Protein AF-A0A4W5MNP0-F1 (afdb_monomer)

InterPro domains:
  IPR040174 Renalase [PTHR23357] (45-152)

Secondary structure (DSSP, 8-state):
--HHHHHHHHHHHHHT-HHHHTTEEEEEEEEEEE--SS--SSS---TT---EEEEEPPHHHHHHTSSS-HHHHHHHHHHHHHTTSTTPPPEEEEEEEEEEEEEESSPPTT-SS-EEEETTTTEEE-SGGGS-SSHHHHHHHHHHHHHHHHTT-

Sequence (153 aa):
MDRKCAFLSKTRTFLSDPKLLDCSVYFIVFTVQLYDSCVSLCCAKSAECSPSMVVHTSVPFGVKHLEEAKEQVEPIILVKLNKPLPGLPQPDNIKCQKWRYSLVTSSVADCPGQMTLLPQPLLVCGGDGFTHSNFDGCIESALKMFDVLKSSF

Structure (mmCIF, N/CA/C/O backbone):
data_AF-A0A4W5MNP0-F1
#
_entry.id   AF-A0A4W5MNP0-F1
#
loop_
_atom_site.group_PDB
_atom_site.id
_atom_site.type_symbol
_atom_site.label_atom_id
_atom_site.label_alt_id
_atom_site.label_comp_id
_atom_site.label_asym_id
_atom_site.label_entity_id
_atom_site.label_seq_id
_atom_site.pdbx_PDB_ins_code
_atom_site.Cartn_x
_atom_site.Cartn_y
_atom_site.Cartn_z
_atom_site.occupancy
_atom_site.B_iso_or_equiv
_atom_site.auth_seq_id
_atom_site.auth_comp_id
_atom_site.auth_asym_id
_atom_site.auth_atom_id
_atom_site.pdbx_PDB_model_num
ATOM 1 N N . MET A 1 1 ? -4.690 26.967 26.921 1.00 47.38 1 MET A N 1
ATOM 2 C CA . MET A 1 1 ? -3.933 26.070 26.021 1.00 47.38 1 MET A CA 1
ATOM 3 C C . MET A 1 1 ? -4.877 25.651 24.902 1.00 47.38 1 MET A C 1
ATOM 5 O O . MET A 1 1 ? -5.948 25.140 25.209 1.00 47.38 1 MET A O 1
ATOM 9 N N . ASP A 1 2 ? -4.565 25.982 23.649 1.00 52.59 2 ASP A N 1
ATOM 10 C CA . ASP A 1 2 ? -5.459 25.755 22.502 1.00 52.59 2 ASP A CA 1
ATOM 11 C C . ASP A 1 2 ? -5.670 24.247 22.268 1.00 52.59 2 ASP A C 1
ATOM 13 O O . ASP A 1 2 ? -4.703 23.485 22.167 1.00 52.59 2 ASP A O 1
ATOM 17 N N . ARG A 1 3 ? -6.935 23.804 22.197 1.00 43.91 3 ARG A N 1
ATOM 18 C CA . ARG A 1 3 ? -7.299 22.390 21.999 1.00 43.91 3 ARG A CA 1
ATOM 19 C C . ARG A 1 3 ? -6.713 21.832 20.698 1.00 43.91 3 ARG A C 1
ATOM 21 O O . ARG A 1 3 ? -6.369 20.653 20.660 1.00 43.91 3 ARG A O 1
ATOM 28 N N . LYS A 1 4 ? -6.522 22.671 19.670 1.00 36.22 4 LYS A N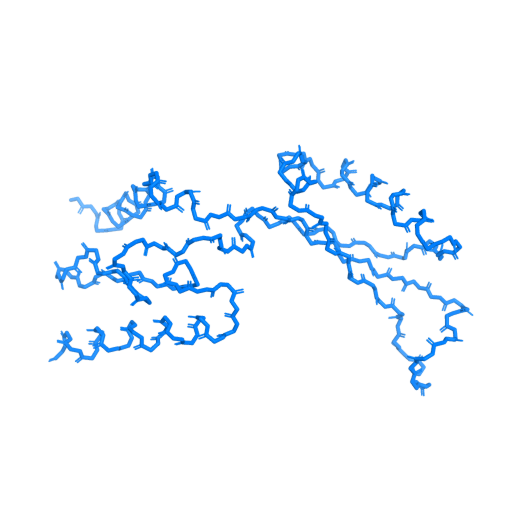 1
ATOM 29 C CA . LYS A 1 4 ? -5.865 22.277 18.411 1.00 36.22 4 LYS A CA 1
ATOM 30 C C . LYS A 1 4 ? -4.380 21.962 18.605 1.00 36.22 4 LYS A C 1
ATOM 32 O O . LYS A 1 4 ? -3.905 20.951 18.098 1.00 36.22 4 LYS A O 1
ATOM 37 N N . CYS A 1 5 ? -3.659 22.768 19.387 1.00 32.62 5 CYS A N 1
ATOM 38 C CA . CYS A 1 5 ? -2.246 22.520 19.692 1.00 32.62 5 CYS A CA 1
ATOM 39 C C . CYS A 1 5 ? -2.050 21.254 20.537 1.00 32.62 5 CYS A C 1
ATOM 41 O O . CYS A 1 5 ? -1.095 20.512 20.317 1.00 32.62 5 CYS A O 1
ATOM 43 N N . ALA A 1 6 ? -2.966 20.970 21.468 1.00 44.00 6 ALA A N 1
ATOM 44 C CA . ALA A 1 6 ? -2.932 19.738 22.255 1.00 44.00 6 ALA A CA 1
ATOM 45 C C . ALA A 1 6 ? -3.214 18.488 21.398 1.00 44.00 6 ALA A C 1
ATOM 47 O O . ALA A 1 6 ? -2.526 17.482 21.562 1.00 44.00 6 ALA A O 1
ATOM 48 N N . PHE A 1 7 ? -4.172 18.568 20.464 1.00 42.91 7 PHE A N 1
ATOM 49 C CA . PHE A 1 7 ? -4.471 17.502 19.501 1.00 42.91 7 PHE A CA 1
ATOM 50 C C . PHE A 1 7 ? -3.262 17.202 18.611 1.00 42.91 7 PHE A C 1
ATOM 52 O O . PHE A 1 7 ? -2.783 16.073 18.612 1.00 42.91 7 PHE A O 1
ATOM 59 N N . LEU A 1 8 ? -2.706 18.230 17.954 1.00 38.81 8 LEU A N 1
ATOM 60 C CA . LEU A 1 8 ? -1.541 18.097 17.075 1.00 38.81 8 LEU A CA 1
ATOM 61 C C . LEU A 1 8 ? -0.316 17.542 17.812 1.00 38.81 8 LEU A C 1
ATOM 63 O O . LEU A 1 8 ? 0.372 16.673 17.278 1.00 38.81 8 LEU A O 1
ATOM 67 N N . SER A 1 9 ? -0.077 17.996 19.046 1.00 40.88 9 SER A N 1
ATOM 68 C CA . SER A 1 9 ? 0.992 17.481 19.907 1.00 40.88 9 SER A CA 1
ATOM 69 C C . SER A 1 9 ? 0.813 15.986 20.199 1.00 40.88 9 SER A C 1
ATOM 71 O O . SER A 1 9 ? 1.735 15.209 19.962 1.00 40.88 9 SER A O 1
ATOM 73 N N . LYS A 1 10 ? -0.394 15.550 20.591 1.00 52.09 10 LYS A N 1
ATOM 74 C CA . LYS A 1 10 ? -0.689 14.134 20.876 1.00 52.09 10 LYS A CA 1
ATOM 75 C C . LYS A 1 10 ? -0.616 13.236 19.641 1.00 52.09 10 LYS A C 1
ATOM 77 O O . LYS A 1 10 ? -0.023 12.166 19.726 1.00 52.09 10 LYS A O 1
ATOM 82 N N . THR A 1 11 ? -1.134 13.669 18.489 1.00 46.12 11 THR A N 1
ATOM 83 C CA . THR A 1 11 ? -0.972 12.926 17.221 1.00 46.12 11 THR A CA 1
ATOM 84 C C . THR A 1 11 ? 0.484 12.839 16.782 1.00 46.12 11 THR A C 1
ATOM 86 O O . THR A 1 11 ? 0.897 11.824 16.229 1.00 46.12 11 THR A O 1
ATOM 89 N N . ARG A 1 12 ? 1.293 13.874 17.047 1.00 45.59 12 ARG A N 1
ATOM 90 C CA . ARG A 1 1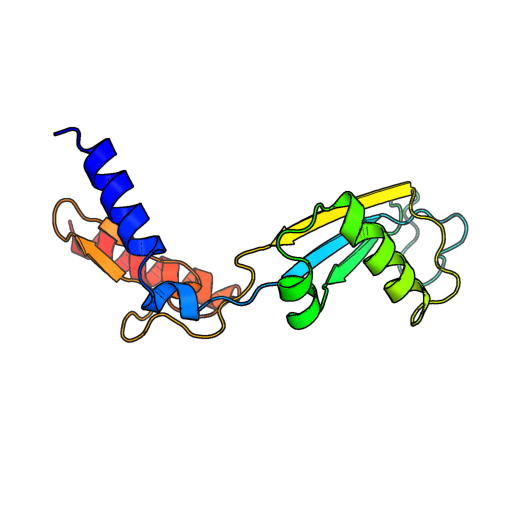2 ? 2.725 13.846 16.738 1.00 45.59 12 ARG A CA 1
ATOM 91 C C . ARG A 1 12 ? 3.467 12.872 17.649 1.00 45.59 12 ARG A C 1
ATOM 93 O O . ARG A 1 12 ? 4.309 12.138 17.151 1.00 45.59 12 ARG A O 1
ATOM 100 N N . THR A 1 13 ? 3.131 12.816 18.939 1.00 50.62 13 THR A N 1
ATOM 101 C CA . THR A 1 13 ? 3.669 11.809 19.870 1.00 50.62 13 THR A CA 1
ATOM 102 C C . THR A 1 13 ? 3.268 10.393 19.456 1.00 50.62 13 THR A C 1
ATOM 104 O O . THR A 1 13 ? 4.114 9.512 19.477 1.00 50.62 13 THR A O 1
ATOM 107 N N . PHE A 1 14 ? 2.027 10.192 19.002 1.00 50.50 14 PHE A N 1
ATOM 108 C CA . PHE A 1 14 ? 1.528 8.904 18.507 1.00 50.50 14 PHE A CA 1
ATOM 109 C C . PHE A 1 14 ? 2.286 8.411 17.265 1.00 50.50 14 PHE A C 1
ATOM 111 O O . PHE A 1 14 ? 2.779 7.292 17.242 1.00 50.50 14 PHE A O 1
ATOM 118 N N . LEU A 1 15 ? 2.480 9.274 16.262 1.00 50.31 15 LEU A N 1
ATOM 119 C CA . LEU A 1 15 ? 3.286 8.954 15.071 1.00 50.31 15 LEU A CA 1
ATOM 120 C C . LEU A 1 15 ? 4.792 8.815 15.361 1.00 50.31 15 LEU A C 1
ATOM 122 O O . LEU A 1 15 ? 5.540 8.376 14.493 1.00 50.31 15 LEU A O 1
ATOM 126 N N . SER A 1 16 ? 5.236 9.219 16.554 1.00 46.38 16 SER A N 1
ATOM 127 C CA . SER A 1 16 ? 6.615 9.050 17.025 1.00 46.38 16 SER A CA 1
ATOM 128 C C . SER A 1 16 ? 6.771 7.847 17.958 1.00 46.38 16 SER A C 1
ATOM 130 O O . SER A 1 16 ? 7.881 7.611 18.432 1.00 46.38 16 SER A O 1
ATOM 132 N N . ASP A 1 17 ? 5.690 7.116 18.260 1.00 56.03 17 ASP A N 1
ATOM 133 C CA . ASP A 1 17 ? 5.764 5.917 19.088 1.00 56.03 17 ASP A CA 1
ATOM 134 C C . ASP A 1 17 ? 6.524 4.832 18.304 1.00 56.03 17 ASP A C 1
ATOM 136 O O . ASP A 1 17 ? 6.096 4.446 17.208 1.00 56.03 17 ASP A O 1
ATOM 140 N N . PRO A 1 18 ? 7.646 4.318 18.838 1.00 53.84 18 PRO A N 1
ATOM 141 C CA . PRO A 1 18 ? 8.418 3.264 18.193 1.00 53.84 18 PRO A CA 1
ATOM 142 C C . PRO A 1 18 ? 7.574 2.037 17.827 1.00 53.84 18 PRO A C 1
ATOM 144 O O . PRO A 1 18 ? 7.851 1.392 16.820 1.00 53.84 18 PRO A O 1
ATOM 147 N N . LYS A 1 19 ? 6.513 1.746 18.595 1.00 51.31 19 LYS A N 1
ATOM 148 C CA . LYS A 1 19 ? 5.614 0.610 18.351 1.00 51.31 19 LYS A CA 1
ATOM 149 C C . LYS A 1 19 ? 4.760 0.760 17.092 1.00 51.31 19 LYS A C 1
ATOM 151 O O . LYS A 1 19 ? 4.293 -0.245 16.578 1.00 51.31 19 LYS A O 1
ATOM 156 N N . LEU A 1 20 ? 4.541 1.985 16.611 1.00 51.53 20 LEU A N 1
ATOM 157 C CA . LEU A 1 20 ? 3.795 2.273 15.377 1.00 51.53 20 LEU A CA 1
ATOM 158 C C . LEU A 1 20 ? 4.712 2.387 14.155 1.00 51.53 20 LEU A C 1
ATOM 160 O O . LEU A 1 20 ? 4.291 2.114 13.033 1.00 51.53 20 LEU A O 1
ATOM 164 N N . LEU A 1 21 ? 5.970 2.778 14.369 1.00 51.97 21 LEU A N 1
ATOM 165 C CA . LEU A 1 21 ? 6.973 2.915 13.310 1.00 51.97 21 LEU A CA 1
ATOM 166 C C . LEU A 1 21 ? 7.506 1.561 12.812 1.00 51.97 21 LEU A C 1
ATOM 168 O O . LEU A 1 21 ? 7.890 1.461 11.648 1.00 51.97 21 LEU A O 1
ATOM 172 N N . ASP A 1 22 ? 7.481 0.524 13.655 1.00 51.66 22 ASP A N 1
ATOM 173 C CA . ASP A 1 22 ? 7.937 -0.841 13.324 1.00 51.66 22 ASP A CA 1
ATOM 174 C C . ASP A 1 22 ? 6.920 -1.646 12.480 1.00 51.66 22 ASP A C 1
ATOM 176 O O . ASP A 1 22 ? 7.191 -2.747 12.001 1.00 51.66 22 ASP A O 1
ATOM 180 N N . CYS A 1 23 ? 5.734 -1.075 12.258 1.00 51.50 23 CYS A N 1
ATOM 181 C CA . CYS A 1 23 ? 4.616 -1.721 11.574 1.00 51.50 23 CYS A CA 1
ATOM 182 C C . CYS A 1 23 ? 4.573 -1.467 10.061 1.00 51.50 23 CYS A C 1
ATOM 184 O O . CYS A 1 23 ? 3.654 -1.947 9.410 1.00 51.50 23 CYS A O 1
ATOM 186 N N . SER A 1 24 ? 5.492 -0.684 9.482 1.00 53.53 24 SER A N 1
ATOM 187 C CA . SER A 1 24 ? 5.363 -0.191 8.098 1.00 53.53 24 SER A CA 1
ATOM 188 C C . SER A 1 24 ? 6.405 -0.752 7.125 1.00 53.53 24 SER A C 1
ATOM 190 O O . SER A 1 24 ? 7.612 -0.674 7.341 1.00 53.53 24 SER A O 1
ATOM 192 N N . VAL A 1 25 ? 5.918 -1.220 5.977 1.00 54.19 25 VAL A N 1
ATOM 193 C CA . VAL A 1 25 ? 6.674 -1.503 4.752 1.00 54.19 25 VAL A CA 1
ATOM 194 C C . VAL A 1 25 ? 6.733 -0.247 3.879 1.00 54.19 25 VAL A C 1
ATOM 196 O O . VAL A 1 25 ? 5.760 0.509 3.781 1.00 54.19 25 VAL A O 1
ATOM 199 N N . TYR A 1 26 ? 7.845 -0.085 3.160 1.00 53.62 26 TYR A N 1
ATOM 200 C CA . TYR A 1 26 ? 8.088 0.986 2.192 1.00 53.62 26 TYR A CA 1
ATOM 201 C C . TYR A 1 26 ? 8.170 0.403 0.768 1.00 53.62 26 TYR A C 1
ATOM 203 O O . TYR A 1 26 ? 9.009 -0.458 0.508 1.00 53.62 26 TYR A O 1
ATOM 211 N N . PHE A 1 27 ? 7.369 0.889 -0.183 1.00 47.28 27 PHE A N 1
ATOM 212 C CA . PHE A 1 27 ? 7.58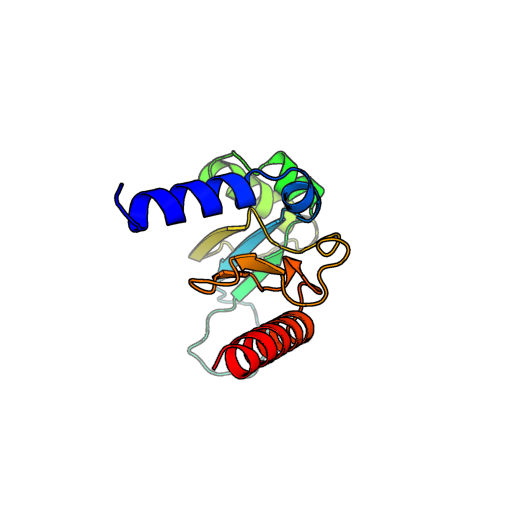1 0.658 -1.618 1.00 47.28 27 PHE A CA 1
ATOM 213 C C . PHE A 1 27 ? 7.209 1.888 -2.442 1.00 47.28 27 PHE A C 1
ATOM 215 O O . PHE A 1 27 ? 6.374 2.709 -2.076 1.00 47.28 27 PHE A O 1
ATOM 222 N N . ILE A 1 28 ? 7.847 2.024 -3.598 1.00 53.00 28 ILE A N 1
ATOM 223 C CA . ILE A 1 28 ? 7.528 3.063 -4.571 1.00 53.00 28 ILE A CA 1
ATOM 224 C C . ILE A 1 28 ? 6.598 2.423 -5.608 1.00 53.00 28 ILE A C 1
ATOM 226 O O . ILE A 1 28 ? 6.913 1.371 -6.169 1.00 53.00 28 ILE A O 1
ATOM 230 N N . VAL A 1 29 ? 5.433 3.030 -5.840 1.00 55.41 29 VAL A N 1
ATOM 231 C CA . VAL A 1 29 ? 4.536 2.621 -6.929 1.00 55.41 29 VAL A CA 1
ATOM 232 C C . VAL A 1 29 ? 4.791 3.542 -8.103 1.00 55.41 29 VAL A C 1
ATOM 234 O O . VAL A 1 29 ? 4.680 4.763 -8.010 1.00 55.41 29 VAL A O 1
ATOM 237 N N . PHE A 1 30 ? 5.152 2.951 -9.224 1.00 51.44 30 PHE A N 1
ATOM 238 C CA . PHE A 1 30 ? 5.516 3.669 -10.423 1.00 51.44 30 PHE A CA 1
ATOM 239 C C . PHE A 1 30 ? 4.469 3.376 -11.494 1.00 51.44 30 PHE A C 1
ATOM 241 O O . PHE A 1 30 ? 4.313 2.240 -11.930 1.00 51.44 30 PHE A O 1
ATOM 248 N N . THR A 1 31 ? 3.705 4.388 -11.893 1.00 52.88 31 THR A N 1
ATOM 249 C CA . THR A 1 31 ? 2.744 4.261 -12.988 1.00 52.88 31 THR A CA 1
ATOM 250 C C . THR A 1 31 ? 3.385 4.813 -14.254 1.00 52.88 31 THR A C 1
ATOM 252 O O . THR A 1 31 ? 3.726 5.991 -14.322 1.00 52.88 31 THR A O 1
ATOM 255 N N . VAL A 1 32 ? 3.544 3.966 -15.263 1.00 57.00 32 VAL A N 1
ATOM 256 C CA . VAL A 1 32 ? 4.030 4.339 -16.592 1.00 57.00 32 VAL A CA 1
ATOM 257 C C . VAL A 1 32 ? 2.849 4.331 -17.542 1.00 57.00 32 VAL A C 1
ATOM 259 O O . VAL A 1 32 ? 2.225 3.294 -17.752 1.00 57.00 32 VAL A O 1
ATOM 262 N N . GLN A 1 33 ? 2.533 5.470 -18.144 1.00 50.91 33 GLN A N 1
ATOM 263 C CA . GLN A 1 33 ? 1.594 5.488 -19.252 1.00 50.91 33 GLN A CA 1
ATOM 264 C C . GLN A 1 33 ? 2.399 5.308 -20.538 1.00 50.91 33 GLN A C 1
ATOM 266 O O . GLN A 1 33 ? 3.229 6.143 -20.898 1.00 50.91 33 GLN A O 1
ATOM 271 N N .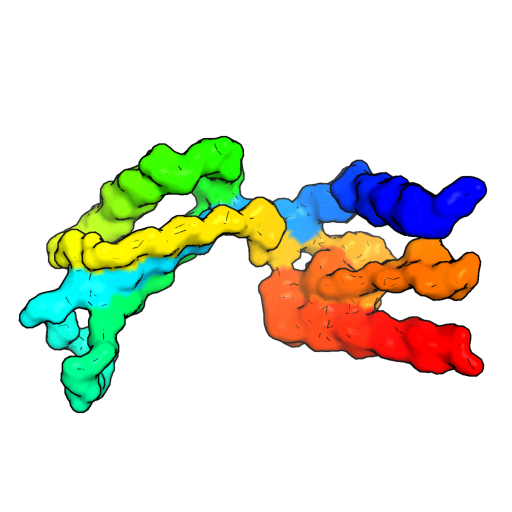 LEU A 1 34 ? 2.196 4.174 -21.200 1.00 49.03 34 LEU A N 1
ATOM 272 C CA . LEU A 1 34 ? 2.843 3.885 -22.470 1.00 49.03 34 LEU A CA 1
ATOM 273 C C . LEU A 1 34 ? 1.951 4.443 -23.591 1.00 49.03 34 LEU A C 1
ATOM 275 O O . LEU A 1 34 ? 0.732 4.525 -23.470 1.00 49.03 34 LEU A O 1
ATOM 279 N N . TYR A 1 35 ? 2.540 4.855 -24.699 1.00 41.81 35 TYR A N 1
ATOM 280 C CA . TYR A 1 35 ? 1.783 4.955 -25.941 1.00 41.81 35 TYR A CA 1
ATOM 281 C C . TYR A 1 35 ? 2.193 3.793 -26.807 1.00 41.81 35 TYR A C 1
ATOM 283 O O . TYR A 1 35 ? 3.327 3.318 -26.710 1.00 41.81 35 TYR A O 1
ATOM 291 N N . ASP A 1 36 ? 1.282 3.333 -27.655 1.00 42.31 36 ASP A N 1
ATOM 292 C CA . ASP A 1 36 ? 1.741 2.505 -28.742 1.00 42.31 36 ASP A CA 1
ATOM 293 C C . ASP A 1 36 ? 1.053 2.804 -30.063 1.00 42.31 36 ASP A C 1
ATOM 295 O O . ASP A 1 36 ? -0.159 2.983 -30.144 1.00 42.31 36 ASP A O 1
ATOM 299 N N . SER A 1 37 ? 1.870 2.770 -31.110 1.00 40.44 37 SER A N 1
ATOM 300 C CA . SER A 1 37 ? 1.412 2.534 -32.477 1.00 40.44 37 SER A CA 1
ATOM 301 C C . SER A 1 37 ? 1.308 1.021 -32.780 1.00 40.44 37 SER A C 1
ATOM 303 O O . SER A 1 37 ? 0.893 0.648 -33.872 1.00 40.44 37 SER A O 1
ATOM 305 N N . CYS A 1 38 ? 1.706 0.144 -31.845 1.00 37.19 38 CYS A N 1
ATOM 306 C CA . CYS A 1 38 ? 2.020 -1.273 -32.061 1.00 37.19 38 CYS A CA 1
ATOM 307 C C . CYS A 1 38 ? 1.815 -2.235 -30.846 1.00 37.19 38 CYS A C 1
ATOM 309 O O . CYS A 1 38 ? 2.355 -3.339 -30.860 1.00 37.19 38 CYS A O 1
ATOM 311 N N . VAL A 1 39 ? 1.007 -1.921 -29.818 1.00 42.47 39 VAL A N 1
ATOM 312 C CA . VAL A 1 39 ? 0.642 -2.883 -28.742 1.00 42.47 39 VAL A CA 1
ATOM 313 C C . VAL A 1 39 ? -0.732 -3.397 -29.118 1.00 42.47 39 VAL A C 1
ATOM 315 O O . VAL A 1 39 ? -1.780 -2.995 -28.625 1.00 42.47 39 VAL A O 1
ATOM 318 N N . SER A 1 40 ? -0.720 -4.284 -30.107 1.00 43.22 40 SER A N 1
ATOM 319 C CA . SER A 1 40 ? -1.852 -5.143 -30.414 1.00 43.22 40 SER A CA 1
ATOM 320 C C . SER A 1 40 ? -1.588 -6.501 -29.788 1.00 43.22 40 SER A C 1
ATOM 322 O O . SER A 1 40 ? -1.218 -7.442 -30.476 1.00 43.22 40 SER A O 1
ATOM 324 N N . LEU A 1 41 ? -1.746 -6.610 -28.468 1.00 45.72 41 LEU A N 1
ATOM 325 C CA . LEU A 1 41 ? -1.976 -7.914 -27.857 1.00 45.72 41 LEU A CA 1
ATOM 326 C C . LEU A 1 41 ? -2.811 -7.757 -26.578 1.00 45.72 41 LEU A C 1
ATOM 328 O O . LEU A 1 41 ? -2.310 -7.417 -25.513 1.00 45.72 41 LEU A O 1
ATOM 332 N N . CYS A 1 42 ? -4.106 -8.040 -26.739 1.00 41.56 42 CYS A N 1
ATOM 333 C CA . CYS A 1 42 ? -5.081 -8.355 -25.690 1.00 41.56 42 CYS A CA 1
ATOM 334 C C . CYS A 1 42 ? -5.693 -7.197 -24.876 1.00 41.56 42 CYS A C 1
ATOM 336 O O . CYS A 1 42 ? -5.663 -7.220 -23.652 1.00 41.56 42 CYS A O 1
ATOM 338 N N . CYS A 1 43 ? -6.398 -6.270 -25.530 1.00 37.31 43 CYS A N 1
ATOM 339 C CA . CYS A 1 43 ? -7.745 -5.879 -25.083 1.00 37.31 43 CYS A CA 1
ATOM 340 C C . CYS A 1 43 ? -8.517 -5.241 -26.249 1.00 37.31 43 CYS A C 1
ATOM 342 O O . CYS A 1 43 ? -7.916 -4.735 -27.194 1.00 37.31 43 CYS A O 1
ATOM 344 N N . ALA A 1 44 ? -9.842 -5.355 -26.235 1.00 41.41 44 ALA A N 1
ATOM 345 C CA . ALA A 1 44 ? -10.725 -5.038 -27.352 1.00 41.41 44 ALA A CA 1
ATOM 346 C C . ALA A 1 44 ? -10.498 -3.634 -27.953 1.00 41.41 44 ALA A C 1
ATOM 348 O O . ALA A 1 44 ? -10.286 -2.658 -27.241 1.00 41.41 44 ALA A O 1
ATOM 349 N N . LYS A 1 45 ? -10.597 -3.550 -29.286 1.00 39.75 45 LYS A N 1
ATOM 350 C CA . LYS A 1 45 ? -10.582 -2.316 -30.085 1.00 39.75 45 LYS A CA 1
ATOM 351 C C . LYS A 1 45 ? -11.642 -1.313 -29.592 1.00 39.75 45 LYS A C 1
ATOM 353 O O . LYS A 1 45 ? -12.768 -1.324 -30.079 1.00 39.75 45 LYS A O 1
ATOM 358 N N . SER A 1 46 ? -11.268 -0.402 -28.701 1.00 47.06 46 SER A N 1
ATOM 359 C CA . SER A 1 46 ? -11.876 0.928 -28.593 1.00 47.06 46 SER A CA 1
ATOM 360 C C . SER A 1 46 ? -10.779 1.954 -28.859 1.00 47.06 46 SER A C 1
ATOM 362 O O . SER A 1 46 ? -9.772 1.970 -28.156 1.00 47.06 46 SER A O 1
ATOM 364 N N . ALA A 1 47 ? -10.948 2.769 -29.896 1.00 53.28 47 ALA A N 1
ATOM 365 C CA . ALA A 1 47 ? -9.907 3.595 -30.511 1.00 53.28 47 ALA A CA 1
ATOM 366 C C . ALA A 1 47 ? -9.426 4.814 -29.684 1.00 53.28 47 ALA A C 1
ATOM 368 O O . ALA A 1 47 ? -8.847 5.726 -30.259 1.00 53.28 47 ALA A O 1
ATOM 369 N N . GLU A 1 48 ? -9.638 4.848 -28.364 1.00 60.75 48 GLU A N 1
ATOM 370 C CA . GLU A 1 48 ? -9.345 6.033 -27.534 1.00 60.75 48 GLU A CA 1
ATOM 371 C C . GLU A 1 48 ? -8.570 5.757 -26.233 1.00 60.75 48 GLU A C 1
ATOM 373 O O . GLU A 1 48 ? -8.384 6.668 -25.430 1.00 60.75 48 GLU A O 1
ATOM 378 N N . CYS A 1 49 ? -8.091 4.533 -25.985 1.00 63.19 49 CYS A N 1
ATOM 379 C CA . CYS A 1 49 ? -7.361 4.232 -24.748 1.00 63.19 49 CYS A CA 1
ATOM 380 C C . CYS A 1 49 ? -5.899 3.867 -25.028 1.00 63.19 49 CYS A C 1
ATOM 382 O O . CYS A 1 49 ? -5.615 2.791 -25.555 1.00 63.19 49 CYS A O 1
ATOM 384 N N . SER A 1 50 ? -4.973 4.759 -24.661 1.00 69.50 50 SER A N 1
ATOM 385 C CA . SER A 1 50 ? -3.535 4.472 -24.696 1.00 69.50 50 SER A CA 1
ATOM 386 C C . SER A 1 50 ? -3.170 3.418 -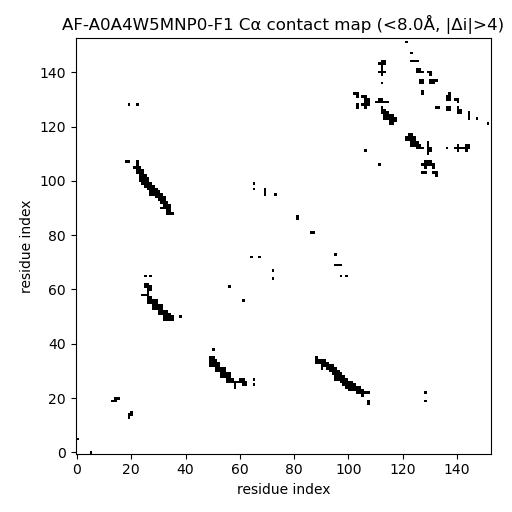23.641 1.00 69.50 50 SER A C 1
ATOM 388 O O . SER A 1 50 ? -3.655 3.494 -22.504 1.00 69.50 50 SER A O 1
ATOM 390 N N . PRO A 1 51 ? -2.311 2.438 -23.972 1.00 80.31 51 PRO A N 1
ATOM 391 C CA . PRO A 1 51 ? -1.947 1.374 -23.043 1.00 80.31 51 PRO A CA 1
ATOM 392 C C . PRO A 1 51 ? -1.255 1.936 -21.794 1.00 80.31 51 PRO A C 1
ATOM 394 O O . PRO A 1 51 ? -0.395 2.797 -21.861 1.00 80.31 51 PRO A O 1
ATOM 397 N N . SER A 1 52 ? -1.592 1.436 -20.612 1.00 83.38 52 SER A N 1
ATOM 398 C CA . SER A 1 52 ? -0.953 1.880 -19.366 1.00 83.38 52 SER A CA 1
ATOM 399 C C . SER A 1 52 ? -0.363 0.694 -18.622 1.00 83.38 52 SER A C 1
ATOM 401 O O . SER A 1 52 ? -0.952 -0.384 -18.592 1.00 83.38 52 SER A O 1
ATOM 403 N N . MET A 1 53 ? 0.799 0.896 -18.005 1.00 84.94 53 MET A N 1
ATOM 404 C CA . MET A 1 53 ? 1.499 -0.106 -17.212 1.00 84.94 53 MET A CA 1
ATOM 405 C C . MET A 1 53 ? 1.736 0.422 -15.799 1.00 84.94 53 MET A C 1
ATOM 407 O O . MET A 1 53 ? 2.302 1.491 -15.591 1.00 84.94 53 MET A O 1
ATOM 411 N N . VAL A 1 54 ? 1.351 -0.358 -14.795 1.00 87.81 54 VAL A N 1
ATOM 412 C CA . VAL A 1 54 ? 1.692 -0.064 -13.400 1.00 87.81 54 VAL A CA 1
ATOM 413 C C . VAL A 1 54 ? 2.792 -1.017 -12.962 1.00 87.81 54 VAL A C 1
ATOM 415 O O . VAL A 1 54 ? 2.672 -2.230 -13.110 1.00 87.81 54 VAL A O 1
ATOM 418 N N . VAL A 1 55 ? 3.867 -0.459 -12.415 1.00 86.88 55 VAL A N 1
ATOM 419 C CA . VAL A 1 55 ? 5.031 -1.190 -11.923 1.00 86.88 55 VAL A CA 1
ATOM 420 C C . VAL A 1 55 ? 5.175 -0.926 -10.430 1.00 86.88 55 VAL A C 1
ATOM 422 O O . VAL A 1 55 ? 5.359 0.206 -9.985 1.00 86.88 55 VAL A O 1
ATOM 425 N N . HIS A 1 56 ? 5.125 -1.988 -9.637 1.00 87.62 56 HIS A N 1
ATOM 426 C CA . HIS A 1 56 ? 5.435 -1.923 -8.213 1.00 87.62 56 HIS A CA 1
ATOM 427 C C . HIS A 1 56 ? 6.893 -2.326 -8.001 1.00 87.62 56 HIS A C 1
ATOM 429 O O . HIS A 1 56 ? 7.325 -3.387 -8.452 1.00 87.62 56 HIS A O 1
ATOM 435 N N . THR A 1 57 ? 7.669 -1.483 -7.318 1.00 89.31 57 THR A N 1
ATOM 436 C CA . THR A 1 57 ? 9.038 -1.849 -6.937 1.00 89.31 57 THR A CA 1
ATOM 437 C C . THR A 1 57 ? 9.027 -2.788 -5.737 1.00 89.31 57 THR A C 1
ATOM 439 O O . THR A 1 57 ? 8.110 -2.744 -4.919 1.00 89.31 57 THR A O 1
ATOM 442 N N . SER A 1 58 ? 10.086 -3.575 -5.564 1.00 87.06 58 SER A N 1
ATOM 443 C CA . SER A 1 58 ? 10.268 -4.355 -4.340 1.00 87.06 58 SER A CA 1
ATOM 444 C C . SER A 1 58 ? 10.526 -3.465 -3.116 1.00 87.06 58 SER A C 1
ATOM 446 O O . SER A 1 58 ? 11.031 -2.346 -3.235 1.00 87.06 58 SER A O 1
ATOM 448 N N . VAL A 1 59 ? 10.252 -4.002 -1.924 1.00 82.62 59 VAL A N 1
ATOM 449 C CA . VAL A 1 59 ? 10.493 -3.314 -0.643 1.00 82.62 59 VAL A CA 1
ATOM 450 C C . VAL A 1 59 ? 11.951 -2.857 -0.480 1.00 82.62 59 VAL A C 1
ATOM 452 O O . VAL A 1 59 ? 12.167 -1.678 -0.201 1.00 82.62 59 VAL A O 1
ATOM 455 N N . PRO A 1 60 ? 12.981 -3.700 -0.730 1.00 88.06 60 PRO A N 1
ATOM 456 C CA . PRO A 1 60 ? 14.370 -3.262 -0.576 1.00 88.06 60 PRO A CA 1
ATOM 457 C C . PRO A 1 60 ? 14.750 -2.108 -1.512 1.00 88.06 60 PRO A C 1
ATOM 459 O O . PRO A 1 60 ? 15.569 -1.264 -1.156 1.00 88.06 60 PRO A O 1
ATOM 462 N N . PHE A 1 61 ? 14.151 -2.048 -2.707 1.00 89.69 61 PHE A N 1
ATOM 463 C CA . PHE A 1 61 ? 14.359 -0.929 -3.624 1.00 89.69 61 PHE A CA 1
ATOM 464 C C . PHE A 1 61 ? 13.708 0.352 -3.095 1.00 89.69 61 PHE A C 1
ATOM 466 O O . PHE A 1 61 ? 14.349 1.401 -3.097 1.00 89.69 61 PHE A O 1
ATOM 473 N N . GLY A 1 62 ? 12.467 0.254 -2.609 1.00 86.38 62 GLY A N 1
ATOM 474 C CA . GLY A 1 62 ? 11.738 1.379 -2.029 1.00 86.38 62 GLY A CA 1
ATOM 475 C C . GLY A 1 62 ? 12.457 2.000 -0.833 1.00 86.38 62 GLY A C 1
ATOM 476 O O . GLY A 1 62 ? 12.607 3.215 -0.792 1.00 86.38 62 GLY A O 1
ATOM 477 N N . VAL A 1 63 ? 12.968 1.175 0.089 1.00 85.25 63 VAL A N 1
ATOM 478 C CA . VAL A 1 63 ? 13.757 1.638 1.247 1.00 85.25 63 VAL A CA 1
ATOM 479 C C . VAL A 1 63 ? 15.045 2.329 0.802 1.00 85.25 63 VAL A C 1
ATOM 481 O O . VAL A 1 63 ? 15.350 3.418 1.281 1.00 85.25 63 VAL A O 1
ATOM 484 N N . LYS A 1 64 ? 15.788 1.728 -0.140 1.00 91.75 64 LYS A N 1
ATOM 485 C CA . LYS A 1 64 ? 17.064 2.275 -0.623 1.00 91.75 64 LYS A CA 1
ATOM 486 C C . LYS A 1 64 ? 16.917 3.678 -1.221 1.00 91.75 64 LYS A C 1
ATOM 488 O O . LYS A 1 64 ? 17.770 4.519 -0.978 1.00 91.75 64 LYS A O 1
ATOM 493 N N . HIS A 1 65 ? 15.853 3.909 -1.987 1.00 89.81 65 HIS A N 1
ATOM 494 C CA . HIS A 1 65 ? 15.638 5.140 -2.755 1.00 89.81 65 HIS A CA 1
ATOM 495 C C . HIS A 1 65 ? 14.575 6.069 -2.131 1.00 89.81 65 HIS A C 1
ATOM 497 O O . HIS A 1 65 ? 14.065 6.974 -2.793 1.00 89.81 65 HIS A O 1
ATOM 503 N N . LEU A 1 66 ? 14.202 5.849 -0.864 1.00 86.12 66 LEU A N 1
ATOM 504 C CA . LEU A 1 66 ? 13.063 6.514 -0.218 1.00 86.12 66 LEU A CA 1
ATOM 505 C C . LEU A 1 66 ? 13.193 8.046 -0.195 1.00 86.12 66 LEU A C 1
ATOM 507 O O . LEU A 1 66 ? 12.241 8.768 -0.522 1.00 86.12 66 LEU A O 1
ATOM 511 N N . GLU A 1 67 ? 14.377 8.530 0.177 1.00 90.94 67 GLU A N 1
ATOM 512 C CA . GLU A 1 67 ? 14.677 9.958 0.334 1.00 90.94 67 GLU A CA 1
ATOM 513 C C . GLU A 1 67 ? 15.148 10.620 -0.971 1.00 90.94 67 GLU A C 1
ATOM 515 O O . GLU A 1 67 ? 15.184 11.844 -1.063 1.00 90.94 67 GLU A O 1
ATOM 520 N N . GLU A 1 68 ? 15.455 9.833 -2.005 1.00 92.69 68 GLU A N 1
ATOM 521 C CA . GLU A 1 68 ? 15.895 10.351 -3.303 1.00 92.69 68 GLU A CA 1
ATOM 522 C C . GLU A 1 68 ? 14.745 11.046 -4.053 1.00 92.69 68 GLU A C 1
ATOM 524 O O . GLU A 1 68 ? 13.557 10.727 -3.881 1.00 92.69 68 GLU A O 1
ATOM 529 N N . ALA A 1 69 ? 15.087 12.027 -4.891 1.00 90.62 69 ALA A N 1
ATOM 530 C CA . ALA A 1 69 ? 14.110 12.738 -5.710 1.00 90.62 69 ALA A CA 1
ATOM 531 C C . ALA A 1 69 ? 13.525 11.803 -6.784 1.00 90.62 69 ALA A C 1
ATOM 533 O O . ALA A 1 69 ? 14.210 10.912 -7.288 1.00 90.62 69 ALA A O 1
ATOM 534 N N . LYS A 1 70 ? 12.250 11.986 -7.152 1.00 87.12 70 LYS A N 1
ATOM 535 C CA . LYS A 1 70 ? 11.563 11.075 -8.090 1.00 87.12 70 LYS A CA 1
ATOM 536 C C . LYS A 1 70 ? 12.276 11.026 -9.441 1.00 87.12 70 LYS A C 1
ATOM 538 O O . LYS A 1 70 ? 12.420 9.954 -10.016 1.00 87.12 70 LYS A O 1
ATOM 543 N N . GLU A 1 71 ? 12.783 12.174 -9.867 1.00 90.25 71 GLU A N 1
ATOM 544 C CA . GLU A 1 71 ? 13.498 12.420 -11.116 1.00 90.25 71 GLU A CA 1
ATOM 545 C C . GLU A 1 71 ? 14.838 11.667 -11.169 1.00 90.25 71 GLU A C 1
ATOM 547 O O . GLU A 1 71 ? 15.325 11.335 -12.245 1.00 90.25 71 GLU A O 1
ATOM 552 N N . GLN A 1 72 ? 15.429 11.359 -10.008 1.00 91.81 72 GLN A N 1
ATOM 553 C CA . GLN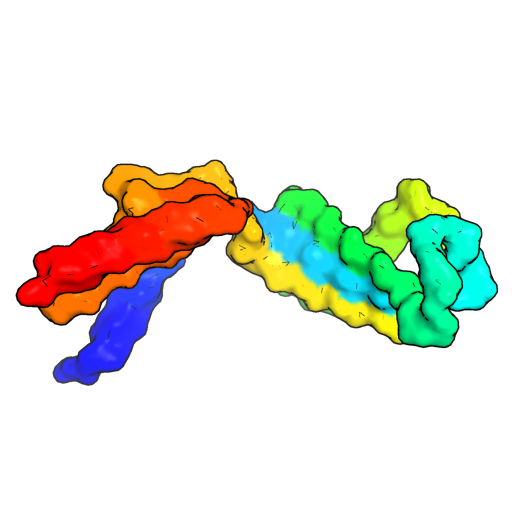 A 1 72 ? 16.658 10.564 -9.902 1.00 91.81 72 GLN A CA 1
ATOM 554 C C . GLN A 1 72 ? 16.371 9.057 -9.947 1.00 91.81 72 GLN A C 1
ATOM 556 O O . GLN A 1 72 ? 17.150 8.289 -10.510 1.00 91.81 72 GLN A O 1
ATOM 561 N N . VAL A 1 73 ? 15.245 8.628 -9.371 1.00 90.69 73 VAL A N 1
ATOM 562 C CA . VAL A 1 73 ? 14.886 7.207 -9.227 1.00 90.69 73 VAL A CA 1
ATOM 563 C C . VAL A 1 73 ? 14.201 6.657 -10.479 1.00 90.69 73 VAL A C 1
ATOM 565 O O . VAL A 1 73 ? 14.401 5.499 -10.847 1.00 90.69 73 VAL A O 1
ATOM 568 N N . GLU A 1 74 ? 13.406 7.478 -11.159 1.00 88.94 74 GLU A N 1
ATOM 569 C CA . GLU A 1 74 ? 12.637 7.111 -12.350 1.00 88.94 74 GLU A CA 1
ATOM 570 C C . GLU A 1 74 ? 13.484 6.463 -13.468 1.00 88.94 74 GLU A C 1
ATOM 572 O O . GLU A 1 74 ? 13.143 5.348 -13.884 1.00 88.94 74 GLU A O 1
ATOM 577 N N . PRO A 1 75 ? 14.628 7.038 -13.898 1.00 91.38 75 PRO A N 1
ATOM 578 C CA . PRO A 1 75 ? 15.479 6.413 -14.913 1.00 91.38 75 PRO A CA 1
ATOM 579 C C . PRO A 1 75 ? 15.997 5.030 -14.497 1.00 91.38 75 PRO A C 1
ATOM 581 O O . PRO A 1 75 ? 16.127 4.128 -15.326 1.00 91.38 75 PRO A O 1
ATOM 584 N N . ILE A 1 76 ? 16.254 4.828 -13.200 1.00 93.62 76 ILE A N 1
ATOM 585 C CA . ILE A 1 76 ? 16.716 3.545 -12.653 1.00 93.62 76 ILE A CA 1
ATOM 586 C C . ILE A 1 76 ? 15.619 2.483 -12.802 1.00 93.62 76 ILE A C 1
ATOM 588 O O . ILE A 1 76 ? 15.914 1.335 -13.149 1.00 93.62 76 ILE A O 1
ATOM 592 N N . ILE A 1 77 ? 14.359 2.853 -12.552 1.00 89.94 77 ILE A N 1
ATOM 593 C CA . ILE A 1 77 ? 13.205 1.958 -12.706 1.00 89.94 77 ILE A CA 1
ATOM 594 C C . ILE A 1 77 ? 13.014 1.589 -14.180 1.00 89.94 77 ILE A C 1
ATOM 596 O O . ILE A 1 77 ? 12.891 0.403 -14.482 1.00 89.94 77 ILE A O 1
ATOM 600 N N . LEU A 1 78 ? 13.070 2.558 -15.100 1.00 89.19 78 LEU A N 1
ATOM 601 C CA . LEU A 1 78 ? 12.925 2.308 -16.541 1.00 89.19 78 LEU A CA 1
ATOM 602 C C . LEU A 1 78 ? 14.001 1.356 -17.082 1.00 89.19 78 LEU A C 1
ATOM 604 O O . LEU A 1 78 ? 13.687 0.395 -17.786 1.00 89.19 78 LEU A O 1
ATOM 608 N N . VAL A 1 79 ? 15.266 1.556 -16.695 1.00 91.25 79 VAL A N 1
ATOM 609 C CA . VAL A 1 79 ? 16.366 0.653 -17.079 1.00 91.25 79 VAL A CA 1
ATOM 610 C C . VAL A 1 79 ? 16.138 -0.760 -16.539 1.00 91.25 79 VAL A C 1
ATOM 612 O O . VAL A 1 79 ? 16.431 -1.741 -17.222 1.00 91.25 79 VAL A O 1
ATOM 615 N N . LYS A 1 80 ? 15.611 -0.893 -15.315 1.00 90.94 80 LYS A N 1
ATOM 616 C CA . LYS A 1 80 ? 15.281 -2.204 -14.741 1.00 90.94 80 LYS A CA 1
ATOM 617 C C . LYS A 1 80 ? 14.081 -2.859 -15.414 1.00 90.94 80 LYS A C 1
ATOM 619 O O . LYS A 1 80 ? 14.101 -4.078 -15.528 1.00 90.94 80 LYS A O 1
ATOM 624 N N . LEU A 1 81 ? 13.088 -2.088 -15.854 1.00 88.81 81 LEU A N 1
ATOM 625 C CA . LEU A 1 81 ? 11.882 -2.573 -16.530 1.00 88.81 81 LEU A CA 1
ATOM 626 C C . LEU A 1 81 ? 12.178 -3.121 -17.934 1.00 88.81 81 LEU A C 1
ATOM 628 O O . LEU A 1 81 ? 11.623 -4.146 -18.319 1.00 88.81 81 LEU A O 1
ATOM 632 N N . ASN A 1 82 ? 13.098 -2.489 -18.667 1.00 87.69 82 ASN A N 1
ATOM 633 C CA . ASN A 1 82 ? 13.476 -2.912 -20.022 1.00 87.69 82 ASN A CA 1
ATOM 634 C C . ASN A 1 82 ? 14.230 -4.262 -20.044 1.00 87.69 82 ASN A C 1
ATOM 636 O O . ASN A 1 82 ? 14.270 -4.949 -21.056 1.00 87.69 82 ASN A O 1
ATOM 640 N N . LYS A 1 83 ? 14.821 -4.690 -18.918 1.00 89.88 83 LYS A N 1
ATOM 641 C CA . LYS A 1 83 ? 15.515 -5.990 -18.829 1.00 89.88 83 LYS A CA 1
ATOM 642 C C . LYS A 1 83 ? 14.571 -7.200 -18.960 1.00 89.88 83 LYS A C 1
ATOM 644 O O . LYS A 1 83 ? 14.858 -8.055 -19.792 1.00 89.88 83 LYS A O 1
ATOM 649 N N . PRO A 1 84 ? 13.495 -7.329 -18.154 1.00 87.06 84 PRO A N 1
ATOM 650 C CA . PRO A 1 84 ? 12.531 -8.420 -18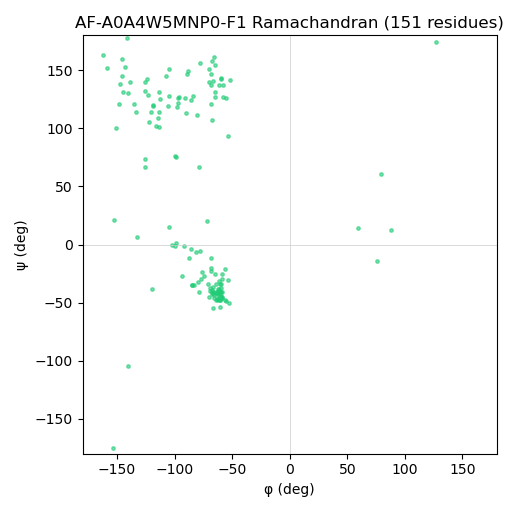.294 1.00 87.06 84 PRO A CA 1
ATOM 651 C C . PRO A 1 84 ? 11.567 -8.230 -19.472 1.00 87.06 84 PRO A C 1
ATOM 653 O O . PRO A 1 84 ? 11.020 -9.218 -19.951 1.00 87.06 84 PRO A O 1
ATOM 656 N N . LEU A 1 85 ? 11.352 -6.992 -19.928 1.00 87.31 85 LEU A N 1
ATOM 657 C CA . LEU A 1 85 ? 10.448 -6.654 -21.030 1.00 87.31 85 LEU A CA 1
ATOM 658 C C . LEU A 1 85 ? 11.205 -5.848 -22.101 1.00 87.31 85 LEU A C 1
ATOM 660 O O . LEU A 1 85 ? 11.029 -4.630 -22.190 1.00 87.31 85 LEU A O 1
ATOM 664 N N . PRO A 1 86 ? 12.084 -6.497 -22.887 1.00 86.75 86 PRO A N 1
ATOM 665 C CA . PRO A 1 86 ? 12.823 -5.812 -23.936 1.00 86.75 86 PRO A CA 1
ATOM 666 C C . PRO A 1 86 ? 11.880 -5.343 -25.048 1.00 86.75 86 PRO A C 1
ATOM 668 O O . PRO A 1 86 ? 10.967 -6.063 -25.448 1.00 86.75 86 PRO A O 1
ATOM 671 N N . GLY A 1 87 ? 12.134 -4.147 -25.578 1.00 83.31 87 GLY A N 1
ATOM 672 C CA . GLY A 1 87 ? 11.383 -3.599 -26.714 1.00 83.31 87 GLY A CA 1
ATOM 673 C C . GLY A 1 87 ? 10.117 -2.826 -26.342 1.00 83.31 87 GLY A C 1
ATOM 674 O O . GLY A 1 87 ? 9.331 -2.512 -27.231 1.00 83.31 87 GLY A O 1
ATOM 675 N N . LEU A 1 88 ? 9.920 -2.491 -25.060 1.00 83.38 88 LEU A N 1
ATOM 676 C CA . LEU A 1 88 ? 8.876 -1.542 -24.669 1.00 83.38 88 LEU A CA 1
ATOM 677 C C . LEU A 1 88 ? 9.087 -0.186 -25.374 1.00 83.38 88 LEU A C 1
ATOM 679 O O . LEU A 1 88 ? 10.227 0.290 -25.438 1.00 83.38 88 LEU A O 1
ATOM 683 N N . PRO A 1 89 ? 8.012 0.449 -25.876 1.00 83.56 89 PRO A N 1
ATOM 684 C CA . PRO A 1 89 ? 8.101 1.773 -26.474 1.00 83.56 89 PRO A CA 1
ATOM 685 C C . PRO A 1 89 ? 8.495 2.819 -25.427 1.00 83.56 89 PRO A C 1
ATOM 687 O O . PRO A 1 89 ? 8.354 2.616 -24.216 1.00 83.56 89 PRO A O 1
ATOM 690 N N . GLN A 1 90 ? 8.979 3.967 -25.899 1.00 83.31 90 GLN A N 1
ATOM 691 C CA . GLN A 1 90 ? 9.196 5.111 -25.023 1.00 83.31 90 GLN A CA 1
ATOM 692 C C . GLN A 1 90 ? 7.837 5.593 -24.474 1.00 83.31 90 GLN A C 1
ATOM 694 O O . GLN A 1 90 ? 6.897 5.740 -25.253 1.00 83.31 90 GLN A O 1
ATOM 699 N N . PRO A 1 91 ? 7.703 5.817 -23.155 1.00 84.38 91 PRO A N 1
ATOM 700 C CA . PRO A 1 91 ? 6.469 6.341 -22.581 1.00 84.38 91 PRO A CA 1
ATOM 701 C C . PRO A 1 91 ? 6.246 7.804 -22.967 1.00 84.38 91 PRO A C 1
ATOM 703 O O . PRO A 1 91 ? 7.171 8.614 -22.898 1.00 84.38 91 PRO A O 1
ATOM 706 N N . ASP A 1 92 ? 4.995 8.149 -23.265 1.00 82.75 92 ASP A N 1
ATOM 707 C CA . ASP A 1 92 ? 4.562 9.536 -23.474 1.00 82.75 92 ASP A CA 1
ATOM 708 C C . ASP A 1 92 ? 4.397 10.289 -22.151 1.00 82.75 92 ASP A C 1
ATOM 710 O O . ASP A 1 92 ? 4.545 11.509 -22.088 1.00 82.75 92 ASP A O 1
ATOM 714 N N . ASN A 1 93 ? 4.053 9.566 -21.080 1.00 84.81 93 ASN A N 1
ATOM 715 C CA . ASN A 1 93 ? 3.874 10.141 -19.757 1.00 84.81 93 ASN A CA 1
ATOM 716 C C . ASN A 1 93 ? 4.287 9.145 -18.671 1.00 84.81 93 ASN A C 1
ATOM 718 O O . ASN A 1 93 ? 3.971 7.955 -18.711 1.00 84.81 93 ASN A O 1
ATOM 722 N N . ILE A 1 94 ? 4.977 9.653 -17.660 1.00 85.12 94 ILE A N 1
ATOM 723 C CA . ILE A 1 94 ? 5.413 8.881 -16.511 1.00 85.12 94 ILE A CA 1
ATOM 724 C C . ILE A 1 94 ? 4.914 9.567 -15.246 1.00 85.12 94 ILE A C 1
ATOM 726 O O . ILE A 1 94 ? 5.097 10.765 -15.039 1.00 85.12 94 ILE A O 1
ATOM 730 N N . LYS A 1 95 ? 4.315 8.775 -14.354 1.00 86.19 95 LYS A N 1
ATOM 731 C CA . LYS A 1 95 ? 3.924 9.213 -13.020 1.00 86.19 95 LYS A CA 1
ATOM 732 C C . LYS A 1 95 ? 4.587 8.344 -11.958 1.00 86.19 95 LYS A C 1
ATOM 734 O O . LYS A 1 95 ? 4.144 7.240 -11.642 1.00 86.19 95 LYS A O 1
ATOM 739 N N . CYS A 1 96 ? 5.599 8.903 -11.308 1.00 83.94 96 CYS A N 1
ATOM 740 C CA . CYS A 1 96 ? 6.220 8.293 -10.139 1.00 83.94 96 CYS A CA 1
ATOM 741 C C . CYS A 1 96 ? 5.469 8.659 -8.844 1.00 83.94 96 CYS A C 1
ATOM 743 O O . CYS A 1 96 ? 5.325 9.842 -8.509 1.00 83.94 96 CYS A O 1
ATOM 745 N N . GLN A 1 97 ? 5.021 7.663 -8.070 1.00 84.69 97 GLN A N 1
ATOM 746 C CA . GLN A 1 97 ? 4.390 7.855 -6.762 1.00 84.69 97 GLN A CA 1
ATOM 747 C C . GLN A 1 97 ? 5.177 7.140 -5.651 1.00 84.69 97 GLN A C 1
ATOM 749 O O . GLN A 1 97 ? 5.229 5.916 -5.557 1.00 84.69 97 GLN A O 1
ATOM 754 N N . LYS A 1 98 ? 5.763 7.920 -4.737 1.00 82.19 98 LYS A N 1
ATOM 755 C CA . LYS A 1 98 ? 6.437 7.368 -3.555 1.00 82.19 98 LYS A CA 1
ATOM 756 C C . LYS A 1 98 ? 5.410 7.103 -2.456 1.00 82.19 98 LYS A C 1
ATOM 758 O O . LYS A 1 98 ? 4.673 8.019 -2.090 1.00 82.19 98 LYS A O 1
ATOM 763 N N . TRP A 1 99 ? 5.397 5.889 -1.911 1.00 83.81 99 TRP A N 1
ATOM 764 C CA . TRP A 1 99 ? 4.607 5.541 -0.732 1.00 83.81 99 TRP A CA 1
ATOM 765 C C . TRP A 1 99 ? 5.552 5.216 0.419 1.00 83.81 99 TRP A C 1
ATOM 767 O O . TRP A 1 99 ? 6.148 4.145 0.481 1.00 83.81 99 TRP A O 1
ATOM 777 N N . ARG A 1 100 ? 5.720 6.179 1.332 1.00 84.12 100 ARG A N 1
ATOM 778 C CA . ARG A 1 100 ? 6.535 5.969 2.534 1.00 84.12 100 ARG A CA 1
ATOM 779 C C . ARG A 1 100 ? 5.898 4.915 3.441 1.00 84.12 100 ARG A C 1
ATOM 781 O O . ARG A 1 100 ? 6.585 4.032 3.914 1.00 84.12 100 ARG A O 1
ATOM 788 N N . TYR A 1 101 ? 4.588 4.980 3.629 1.00 82.88 101 TYR A N 1
ATOM 789 C CA . TYR A 1 10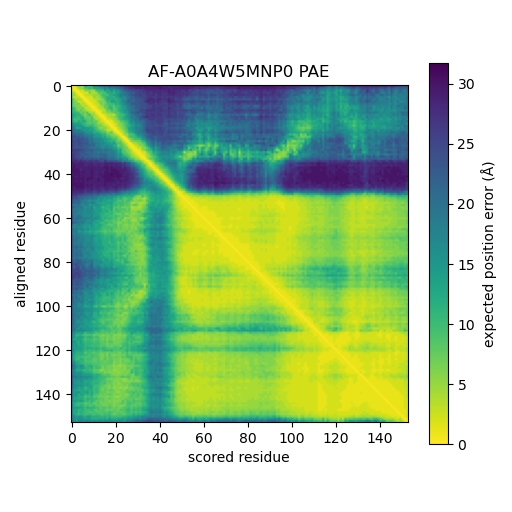1 ? 3.833 4.009 4.418 1.00 82.88 101 TYR A CA 1
ATOM 790 C C . TYR A 1 101 ? 2.876 3.325 3.462 1.00 82.88 101 TYR A C 1
ATOM 792 O O . TYR A 1 101 ? 1.936 3.950 2.977 1.00 82.88 101 TYR A O 1
ATOM 800 N N . SER A 1 102 ? 3.234 2.114 3.061 1.00 80.19 102 SER A N 1
ATOM 801 C CA . SER A 1 102 ? 2.715 1.531 1.825 1.00 80.19 102 SER A CA 1
ATOM 802 C C . SER A 1 102 ? 1.950 0.232 2.063 1.00 80.19 102 SER A C 1
ATOM 804 O O . SER A 1 102 ? 0.897 0.033 1.467 1.00 80.19 102 SER A O 1
ATOM 806 N N . LEU A 1 103 ? 2.432 -0.600 2.986 1.00 81.81 103 LEU A N 1
ATOM 807 C CA . LEU A 1 103 ? 1.719 -1.733 3.576 1.00 81.81 103 LEU A CA 1
ATOM 808 C C . LEU A 1 103 ? 2.155 -1.860 5.037 1.00 81.81 103 LEU A C 1
ATOM 810 O O . LEU A 1 103 ? 3.236 -1.405 5.410 1.00 81.81 103 LEU A O 1
ATOM 814 N N . VAL A 1 104 ? 1.345 -2.529 5.836 1.00 83.75 104 VAL A N 1
ATOM 815 C CA . VAL A 1 104 ? 1.612 -2.878 7.224 1.00 83.75 104 VAL A CA 1
ATOM 816 C C . VAL A 1 104 ? 2.278 -4.255 7.264 1.00 83.75 104 VAL A C 1
ATOM 818 O O . VAL A 1 104 ? 1.761 -5.208 6.683 1.00 83.75 104 VAL A O 1
ATOM 821 N N . THR A 1 105 ? 3.439 -4.370 7.914 1.00 80.50 105 THR A N 1
ATOM 822 C CA . THR A 1 105 ? 4.120 -5.656 8.180 1.00 80.50 105 THR A CA 1
ATOM 823 C C . THR A 1 105 ? 3.489 -6.396 9.348 1.00 80.50 105 THR A C 1
ATOM 825 O O . THR A 1 105 ? 3.365 -7.618 9.329 1.00 80.50 105 THR A O 1
ATOM 828 N N . SER A 1 106 ? 3.141 -5.645 10.384 1.00 83.25 106 SER A N 1
ATOM 829 C CA . SER A 1 106 ? 2.624 -6.130 11.653 1.00 83.25 106 SER A CA 1
ATOM 830 C C . SER A 1 106 ? 1.600 -5.127 12.155 1.00 83.25 106 SER A C 1
ATOM 832 O O . SER A 1 106 ? 1.858 -3.929 12.168 1.00 83.25 106 SER A O 1
ATOM 834 N N . SER A 1 107 ? 0.426 -5.599 12.559 1.00 84.62 107 SER A N 1
ATOM 835 C CA . SER A 1 107 ? -0.555 -4.730 13.202 1.00 84.62 107 SER A CA 1
ATOM 836 C C . SER A 1 107 ? -0.030 -4.226 14.543 1.00 84.62 107 SER A C 1
ATOM 838 O O . SER A 1 107 ? 0.745 -4.914 15.215 1.00 84.62 107 SER A O 1
ATOM 840 N N . VAL A 1 108 ? -0.524 -3.073 14.987 1.00 84.12 108 VAL A N 1
ATOM 841 C CA . VAL A 1 108 ? -0.289 -2.589 16.351 1.00 84.12 108 VAL A CA 1
ATOM 842 C C . VAL A 1 108 ? -0.738 -3.649 17.360 1.00 84.12 108 VAL A C 1
ATOM 844 O O . VAL A 1 108 ? -1.876 -4.121 17.321 1.00 84.12 108 VAL A O 1
ATOM 847 N N . ALA A 1 109 ? 0.168 -4.027 18.262 1.00 80.75 109 ALA A N 1
ATOM 848 C CA . ALA A 1 109 ? -0.095 -5.054 19.263 1.00 80.75 109 ALA A CA 1
ATOM 849 C C . ALA A 1 109 ? -1.273 -4.672 20.176 1.00 80.75 109 ALA A C 1
ATOM 851 O O . ALA A 1 109 ? -1.439 -3.508 20.547 1.00 80.75 109 ALA A O 1
ATOM 852 N N . ASP A 1 110 ? -2.076 -5.675 20.536 1.00 83.94 110 ASP A N 1
ATOM 853 C CA . ASP A 1 110 ? -3.192 -5.580 21.488 1.00 83.94 110 ASP A CA 1
ATOM 854 C C . ASP A 1 110 ? -4.298 -4.567 21.123 1.00 83.94 110 ASP A C 1
ATOM 856 O O . ASP A 1 110 ? -5.153 -4.252 21.950 1.00 83.94 110 ASP A O 1
ATOM 860 N N . CYS A 1 111 ? -4.320 -4.077 19.878 1.00 82.62 111 CYS A N 1
ATOM 861 C CA . CYS A 1 111 ? -5.262 -3.057 19.407 1.00 82.62 111 CYS A CA 1
ATOM 862 C C . CYS A 1 111 ? -6.013 -3.520 18.146 1.00 82.62 111 CYS A C 1
ATOM 864 O O . CYS A 1 111 ? -5.793 -2.957 17.071 1.00 82.62 111 CYS A O 1
ATOM 866 N N . PRO A 1 112 ? -6.882 -4.549 18.232 1.00 85.75 112 PRO A N 1
ATOM 867 C CA . PRO A 1 112 ? -7.538 -5.125 17.061 1.00 85.75 112 PRO A CA 1
ATOM 868 C C . PRO A 1 112 ? -8.530 -4.131 16.444 1.00 85.75 112 PRO A C 1
ATOM 870 O O . PRO A 1 112 ? -9.600 -3.854 16.992 1.00 85.75 112 PRO A O 1
ATOM 873 N N . GLY A 1 113 ? -8.158 -3.583 15.291 1.00 91.31 113 GLY A N 1
ATOM 874 C CA . GLY A 1 113 ? -8.971 -2.689 14.472 1.00 91.31 113 GLY A CA 1
ATOM 875 C C . GLY A 1 113 ? -9.117 -1.253 14.958 1.00 91.31 113 GLY A C 1
ATOM 876 O O . GLY A 1 113 ? -9.527 -0.414 14.163 1.00 91.31 113 GLY A O 1
ATOM 877 N N . GLN A 1 114 ? -8.766 -0.917 16.198 1.00 94.19 114 GLN A N 1
ATOM 878 C CA . GLN A 1 114 ? -8.762 0.470 16.670 1.00 94.19 114 GLN A CA 1
ATOM 879 C C . GLN A 1 114 ? -7.933 0.636 17.949 1.00 94.19 114 GLN A C 1
ATOM 881 O O . GLN A 1 114 ? -7.686 -0.332 18.668 1.00 94.19 114 GLN A O 1
ATOM 886 N N . MET A 1 115 ? -7.569 1.879 18.268 1.00 92.00 115 MET A N 1
ATOM 887 C CA . MET A 1 115 ? -7.027 2.264 19.572 1.00 92.00 115 MET A CA 1
ATOM 888 C C . MET A 1 115 ? -7.677 3.556 20.086 1.00 92.00 115 MET A C 1
ATOM 890 O O . MET A 1 115 ? -7.542 4.619 19.477 1.00 92.00 115 MET A O 1
ATOM 894 N N . THR A 1 116 ? -8.319 3.497 21.254 1.00 91.62 116 THR A N 1
ATOM 895 C CA . THR A 1 116 ? -8.828 4.684 21.956 1.00 91.62 116 THR A CA 1
ATOM 896 C C . THR A 1 116 ? -7.692 5.368 22.713 1.00 91.62 116 THR A C 1
ATOM 898 O O . THR A 1 116 ? -7.199 4.852 23.712 1.00 91.62 116 THR A O 1
ATOM 901 N N . LEU A 1 117 ? -7.300 6.560 22.265 1.00 88.12 117 LEU A N 1
ATOM 902 C CA . LEU A 1 117 ? -6.254 7.369 22.897 1.00 88.12 117 LEU A CA 1
ATOM 903 C C . LEU A 1 117 ? -6.784 8.232 24.040 1.00 88.12 117 LEU A C 1
ATOM 905 O O . LEU A 1 117 ? -6.071 8.491 25.010 1.00 88.12 117 LEU A O 1
ATOM 909 N N . LEU A 1 118 ? -8.014 8.735 23.908 1.00 88.38 118 LEU A N 1
ATOM 910 C CA . LEU A 1 118 ? -8.685 9.512 24.948 1.00 88.38 118 LEU A CA 1
ATOM 911 C C . LEU A 1 118 ? -10.164 9.133 25.002 1.00 88.38 118 LEU A C 1
ATOM 913 O O . LEU A 1 118 ? -10.812 9.150 23.961 1.00 88.38 118 LEU A O 1
ATOM 917 N N . PRO A 1 119 ? -10.720 8.833 26.187 1.00 89.38 119 PRO A N 1
ATOM 918 C CA . PRO A 1 119 ? -12.141 8.531 26.313 1.00 89.38 119 PRO A CA 1
ATOM 919 C C . PRO A 1 119 ? -13.010 9.797 26.323 1.00 89.38 119 PRO A C 1
ATOM 921 O O . PRO A 1 119 ? -14.122 9.761 25.814 1.00 89.38 119 PRO A O 1
ATOM 924 N N . GLN A 1 120 ? -12.514 10.922 26.863 1.00 90.50 120 GLN A N 1
ATOM 925 C CA . GLN A 1 120 ? -13.257 12.185 26.909 1.00 90.50 120 GLN A CA 1
ATOM 926 C C . GLN A 1 120 ? -12.326 13.417 26.812 1.00 90.50 120 GLN A C 1
ATOM 928 O O . GLN A 1 120 ? -11.466 13.595 27.680 1.00 90.50 120 GLN A O 1
ATOM 933 N N . PRO A 1 121 ? -12.491 14.301 25.803 1.00 90.75 121 PRO A N 1
ATOM 934 C CA . PRO A 1 121 ? -13.296 14.075 24.600 1.00 90.75 121 PRO A CA 1
ATOM 935 C C . PRO A 1 121 ? -12.759 12.862 23.829 1.00 90.75 121 PRO A C 1
ATOM 937 O O . PRO A 1 121 ? -11.546 12.642 23.805 1.00 90.75 121 PRO A O 1
ATOM 940 N N . LEU A 1 122 ? -13.661 12.084 23.234 1.00 92.19 122 LEU A N 1
ATOM 941 C CA . LEU A 1 122 ? -13.301 10.849 22.548 1.00 92.19 122 LEU A CA 1
ATOM 942 C C . LEU A 1 122 ? -12.283 11.105 21.423 1.00 92.19 122 LEU A C 1
ATOM 944 O O . LEU A 1 122 ? -12.507 11.931 20.536 1.00 92.19 122 LEU A O 1
ATOM 948 N N . LEU A 1 123 ? -11.176 10.365 21.459 1.00 92.81 123 LEU A N 1
ATOM 949 C CA . LEU A 1 123 ? -10.160 10.291 20.416 1.00 92.81 123 LEU A CA 1
ATOM 950 C C . LEU A 1 123 ? -9.819 8.823 20.169 1.00 92.81 123 LEU A C 1
ATOM 952 O O . LEU A 1 123 ? -9.240 8.168 21.036 1.00 92.81 123 LEU A O 1
ATOM 956 N N . VAL A 1 124 ? -10.147 8.337 18.977 1.00 92.75 124 VAL A N 1
ATOM 957 C CA . VAL A 1 124 ? -9.912 6.960 18.537 1.00 92.75 124 VAL A CA 1
ATOM 958 C C . VAL A 1 124 ? -9.130 6.960 17.226 1.00 92.75 124 VAL A C 1
ATOM 960 O O . VAL A 1 124 ? -9.368 7.793 16.350 1.00 92.75 124 VAL A O 1
ATOM 963 N N . CYS A 1 125 ? -8.184 6.036 17.106 1.00 92.94 125 CYS A N 1
ATOM 964 C CA . CYS A 1 125 ? -7.414 5.776 15.898 1.00 92.94 125 CYS A CA 1
ATOM 965 C C . CYS A 1 125 ? -7.867 4.461 15.262 1.00 92.94 125 CYS A C 1
ATOM 967 O O . CYS A 1 125 ? -8.184 3.508 15.969 1.00 92.94 125 CYS A O 1
ATOM 969 N N . GLY A 1 126 ? -7.852 4.411 13.936 1.00 92.44 126 GLY A N 1
ATOM 970 C CA . GLY A 1 126 ? -8.053 3.201 13.145 1.00 92.44 126 GLY A CA 1
ATOM 971 C C . GLY A 1 126 ? -7.359 3.337 11.792 1.00 92.44 126 GLY A C 1
ATOM 972 O O . GLY A 1 126 ? -6.644 4.312 11.548 1.00 92.44 126 GLY A O 1
ATOM 973 N N . GLY A 1 127 ? -7.549 2.344 10.937 1.00 91.31 127 GLY A N 1
ATOM 974 C CA . GLY A 1 127 ? -6.818 2.121 9.700 1.00 91.31 127 GLY A CA 1
ATOM 975 C C . GLY A 1 127 ? -6.254 0.703 9.638 1.00 91.31 127 GLY A C 1
ATOM 976 O O . GLY A 1 127 ? -6.304 -0.061 10.604 1.00 91.31 127 GLY A O 1
ATOM 977 N N . ASP A 1 128 ? -5.670 0.374 8.496 1.00 90.00 128 ASP A N 1
ATOM 978 C CA . ASP A 1 128 ? -5.016 -0.909 8.237 1.00 90.00 128 ASP A CA 1
ATOM 979 C C . ASP A 1 128 ? -3.866 -1.231 9.204 1.00 90.00 128 ASP A C 1
ATOM 981 O O . ASP A 1 128 ? -3.601 -2.400 9.476 1.00 90.00 128 ASP A O 1
ATOM 985 N N . GLY A 1 129 ? -3.228 -0.211 9.792 1.00 89.00 129 GLY A N 1
ATOM 986 C CA . GLY A 1 129 ? -2.220 -0.365 10.852 1.00 89.00 129 GLY A CA 1
ATOM 987 C C . GLY A 1 129 ? -2.699 -1.146 12.081 1.00 89.00 129 GLY A C 1
ATOM 988 O O . GLY A 1 129 ? -1.883 -1.693 12.818 1.00 89.00 129 GLY A O 1
ATOM 989 N N . PHE A 1 130 ? -4.010 -1.236 12.300 1.00 91.38 130 PHE A N 1
ATOM 990 C CA . PHE A 1 130 ? -4.619 -1.973 13.412 1.00 91.38 130 PHE A CA 1
ATOM 991 C C . PHE A 1 130 ? -5.185 -3.337 12.988 1.00 91.38 130 PHE A C 1
ATOM 993 O O . PHE A 1 130 ? -5.731 -4.059 13.821 1.00 91.38 130 PHE A O 1
ATOM 1000 N N . THR A 1 131 ? -5.072 -3.687 11.705 1.00 92.50 131 THR A N 1
ATOM 1001 C CA . THR A 1 131 ? -5.528 -4.952 11.115 1.00 92.50 131 THR A CA 1
ATOM 1002 C C . THR A 1 131 ? -4.499 -5.439 10.089 1.00 92.50 131 THR A C 1
ATOM 1004 O O . THR A 1 131 ? -3.444 -5.957 10.455 1.00 92.50 131 THR A O 1
ATOM 1007 N N . HIS A 1 132 ? -4.792 -5.298 8.798 1.00 89.81 132 HIS A N 1
ATOM 1008 C CA . HIS A 1 132 ? -3.997 -5.751 7.666 1.00 89.81 132 HIS A CA 1
ATOM 1009 C C . HIS A 1 132 ? -4.159 -4.743 6.523 1.00 89.81 132 HIS A C 1
ATOM 1011 O O . HIS A 1 132 ? -5.257 -4.229 6.305 1.00 89.81 132 HIS A O 1
ATOM 1017 N N . SER A 1 133 ? -3.106 -4.509 5.735 1.00 88.69 133 SER A N 1
ATOM 1018 C CA . SER A 1 133 ? -3.160 -3.614 4.564 1.00 88.69 133 SER A CA 1
ATOM 1019 C C . SER A 1 133 ? -3.795 -4.265 3.345 1.00 88.69 133 SER A C 1
ATOM 1021 O O . SER A 1 133 ? -3.158 -4.510 2.320 1.00 88.69 133 SER A O 1
ATOM 1023 N N . ASN A 1 134 ? -5.083 -4.545 3.467 1.00 91.00 134 ASN A N 1
ATOM 1024 C CA . ASN A 1 134 ? -5.953 -4.942 2.379 1.00 91.00 134 ASN A CA 1
ATOM 1025 C C . ASN A 1 134 ? -7.334 -4.293 2.562 1.00 91.00 134 ASN A C 1
ATOM 1027 O O . ASN A 1 134 ? -7.588 -3.558 3.517 1.00 91.00 134 ASN A O 1
ATOM 1031 N N . PHE A 1 135 ? -8.223 -4.534 1.604 1.00 94.88 135 PHE A N 1
ATOM 1032 C CA . PHE A 1 135 ? -9.564 -3.958 1.617 1.00 94.88 135 PHE A CA 1
ATOM 1033 C C . PHE A 1 135 ? -10.366 -4.361 2.866 1.00 94.88 135 PHE A C 1
ATOM 1035 O O . PHE A 1 135 ? -10.947 -3.499 3.526 1.00 94.88 135 PHE A O 1
ATOM 1042 N N . ASP A 1 136 ? -10.342 -5.646 3.223 1.00 96.19 136 ASP A N 1
ATOM 1043 C CA . ASP A 1 136 ? -11.113 -6.178 4.349 1.00 96.19 136 ASP A CA 1
ATOM 1044 C C . ASP A 1 136 ? -10.602 -5.660 5.695 1.00 96.19 136 ASP A C 1
ATOM 1046 O O . ASP A 1 136 ? -11.401 -5.293 6.551 1.00 96.19 136 ASP A O 1
ATOM 1050 N N . GLY A 1 137 ? -9.284 -5.536 5.865 1.00 94.19 137 GLY A N 1
ATOM 1051 C CA . GLY A 1 137 ? -8.673 -4.985 7.071 1.00 94.19 137 GLY A CA 1
ATOM 1052 C C . GLY A 1 137 ? -9.072 -3.528 7.305 1.00 94.19 137 GLY A C 1
ATOM 1053 O O . GLY A 1 137 ? -9.365 -3.140 8.442 1.00 94.19 137 GLY A O 1
ATOM 1054 N N . CYS A 1 138 ? -9.169 -2.728 6.239 1.00 95.25 138 CYS A N 1
ATOM 1055 C CA . CYS A 1 138 ? -9.698 -1.367 6.324 1.00 95.25 138 CYS A CA 1
ATOM 1056 C C . CYS A 1 138 ? -11.166 -1.348 6.779 1.00 95.25 138 CYS A C 1
ATOM 1058 O O . CYS A 1 138 ? -11.530 -0.536 7.632 1.00 95.25 138 CYS A O 1
ATOM 1060 N N . ILE A 1 139 ? -12.006 -2.239 6.238 1.00 97.94 139 ILE A N 1
ATOM 1061 C CA . ILE A 1 139 ? -13.419 -2.353 6.636 1.00 97.94 139 ILE A CA 1
ATOM 1062 C C . ILE A 1 139 ? -13.534 -2.789 8.094 1.00 97.94 139 ILE A C 1
ATOM 1064 O O . ILE A 1 139 ? -14.279 -2.177 8.859 1.00 97.94 139 ILE A O 1
ATOM 1068 N N . GLU A 1 140 ? -12.790 -3.818 8.492 1.00 97.44 140 GLU A N 1
ATOM 1069 C CA . GLU A 1 140 ? -12.786 -4.330 9.858 1.00 97.44 140 GLU A CA 1
ATOM 1070 C C . GLU A 1 140 ? -12.429 -3.223 10.852 1.00 97.44 140 GLU A C 1
ATOM 1072 O O . GLU A 1 140 ? -13.154 -3.005 11.824 1.00 97.44 140 GLU A O 1
ATOM 1077 N N . SER A 1 141 ? -11.365 -2.465 10.577 1.00 97.25 141 SER A N 1
ATOM 1078 C CA . SER A 1 141 ? -10.976 -1.338 11.421 1.00 97.25 141 SER A CA 1
ATOM 1079 C C . SER A 1 141 ? -12.069 -0.267 11.505 1.00 97.25 141 SER A C 1
ATOM 1081 O O . SER A 1 141 ? -12.408 0.191 12.599 1.00 97.25 141 SER A O 1
ATOM 1083 N N . ALA A 1 142 ? -12.681 0.095 10.373 1.00 98.06 142 ALA A N 1
ATOM 1084 C CA . ALA A 1 142 ? -13.763 1.075 10.346 1.00 98.06 142 ALA A CA 1
ATOM 1085 C C . ALA A 1 142 ? -14.975 0.632 11.188 1.00 98.06 142 ALA A C 1
ATOM 1087 O O . ALA A 1 142 ? -15.538 1.442 11.929 1.00 98.06 142 ALA A O 1
ATOM 1088 N N . LEU A 1 143 ? -15.346 -0.652 11.131 1.00 98.12 143 LEU A N 1
ATOM 1089 C CA . LEU A 1 143 ? -16.419 -1.218 11.954 1.00 98.12 143 LEU A CA 1
ATOM 1090 C C . LEU A 1 143 ? -16.069 -1.174 13.449 1.00 98.12 143 LEU A C 1
ATOM 1092 O O . LEU A 1 143 ? -16.899 -0.762 14.257 1.00 98.12 143 LEU A O 1
ATOM 1096 N N . LYS A 1 144 ? -14.824 -1.497 13.825 1.00 97.44 144 LYS A N 1
ATOM 1097 C CA . LYS A 1 144 ? -14.365 -1.396 15.221 1.0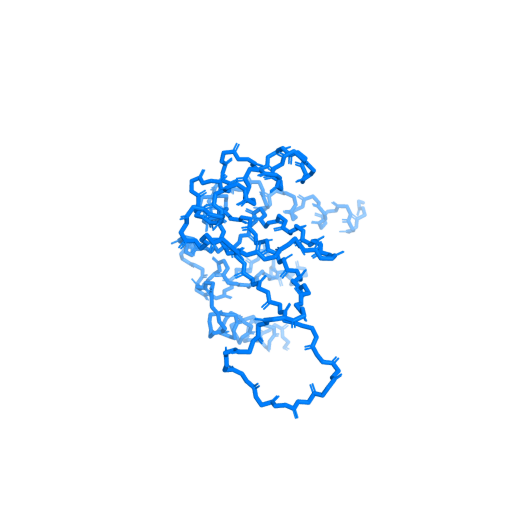0 97.44 144 LYS A CA 1
ATOM 1098 C C . LYS A 1 144 ? -14.405 0.035 15.750 1.00 97.44 144 LYS A C 1
ATOM 1100 O O . LYS A 1 144 ? -14.831 0.256 16.881 1.00 97.44 144 LYS A O 1
ATOM 1105 N N . MET A 1 145 ? -14.002 1.017 14.944 1.00 96.69 145 MET A N 1
ATOM 1106 C CA . MET A 1 145 ? -14.124 2.430 15.318 1.00 96.69 145 MET A CA 1
ATOM 1107 C C . MET A 1 145 ? -15.588 2.847 15.499 1.00 96.69 145 MET A C 1
ATOM 1109 O O . MET A 1 145 ? -15.909 3.584 16.432 1.00 96.69 145 MET A O 1
ATOM 1113 N N . PHE A 1 146 ? -16.478 2.377 14.623 1.00 96.75 146 PHE A N 1
ATOM 1114 C CA . PHE A 1 146 ? -17.908 2.657 14.719 1.00 96.75 146 PHE A CA 1
ATOM 1115 C C . PHE A 1 146 ? -18.519 2.109 16.017 1.00 96.75 146 PHE A C 1
ATOM 1117 O O . PHE A 1 146 ? -19.276 2.826 16.671 1.00 96.75 146 PHE A O 1
ATOM 1124 N N . ASP A 1 147 ? -18.144 0.901 16.442 1.00 96.69 147 ASP A N 1
ATOM 1125 C CA . ASP A 1 147 ? -18.603 0.322 17.711 1.00 96.69 147 ASP A CA 1
ATOM 1126 C C . ASP A 1 147 ? -18.184 1.170 18.925 1.00 96.69 147 ASP A C 1
ATOM 1128 O O . ASP A 1 147 ? -18.985 1.394 19.840 1.00 96.69 147 ASP A O 1
ATOM 1132 N N . VAL A 1 148 ? -16.952 1.699 18.919 1.00 95.75 148 VAL A N 1
ATOM 1133 C CA . VAL A 1 148 ? -16.457 2.615 19.964 1.00 95.75 148 VAL A CA 1
ATOM 1134 C C . VAL A 1 148 ? -17.267 3.908 19.984 1.00 95.75 148 VAL A C 1
ATOM 1136 O O . VAL A 1 148 ? -17.700 4.349 21.050 1.00 95.75 148 VAL A O 1
ATOM 1139 N N . LEU A 1 149 ? -17.509 4.504 18.812 1.00 94.38 149 LEU A N 1
ATOM 1140 C CA . LEU A 1 149 ? -18.304 5.726 18.684 1.00 94.38 149 LEU A CA 1
ATOM 1141 C C . LEU A 1 149 ? -19.729 5.512 19.194 1.00 94.38 149 LEU A C 1
ATOM 1143 O O . LEU A 1 149 ? -20.209 6.296 20.005 1.00 94.38 149 LEU A O 1
ATOM 1147 N N . LYS A 1 150 ? -20.379 4.424 18.772 1.00 95.50 150 LYS A N 1
ATOM 1148 C CA . LYS A 1 150 ? -21.741 4.072 19.184 1.00 95.50 150 LYS A CA 1
ATOM 1149 C C . LYS A 1 150 ? -21.862 3.860 20.694 1.00 95.50 150 LYS A C 1
ATOM 1151 O O . LYS A 1 150 ? -22.894 4.192 21.256 1.00 95.50 150 LYS A O 1
ATOM 1156 N N . SER A 1 151 ? -20.823 3.326 21.335 1.00 91.75 151 SER A N 1
ATOM 1157 C CA . SER A 1 151 ? -20.796 3.073 22.784 1.00 91.75 151 SER A CA 1
ATOM 1158 C C . SER A 1 151 ? -20.456 4.313 23.623 1.00 91.75 151 SER A C 1
ATOM 1160 O O . SER A 1 151 ? -20.476 4.244 24.848 1.00 91.75 151 SER A O 1
ATOM 1162 N N . SER A 1 152 ? -20.092 5.425 22.977 1.00 84.81 152 SER A N 1
ATOM 1163 C CA . SER A 1 152 ? -19.688 6.675 23.636 1.00 84.81 152 SER A CA 1
ATOM 1164 C C . SER A 1 152 ? -20.816 7.717 23.713 1.00 84.81 152 SER A C 1
ATOM 1166 O O . SER A 1 152 ? -20.586 8.819 24.216 1.00 84.81 152 SER A O 1
ATOM 1168 N N . PHE A 1 153 ? -22.010 7.373 23.214 1.00 71.88 153 PHE A N 1
ATOM 1169 C CA . PHE A 1 153 ? -23.260 8.134 23.314 1.00 71.88 153 PHE A CA 1
ATOM 1170 C C . PHE A 1 153 ? -24.299 7.323 24.090 1.00 71.88 153 PHE A C 1
ATOM 1172 O O . PHE A 1 153 ? -25.103 7.961 24.804 1.00 71.88 153 PHE A O 1
#

Nearest PDB structures (foldseek):
  3qj4-assembly1_A  TM=8.131E-01  e=1.738E-11  Homo sapiens
  3qj4-assembly2_B  TM=8.106E-01  e=3.656E-11  Homo sapiens

Foldseek 3Di:
DDPVVVVVVVVVVVVVPPLLVLFFFWWKKKKFQAADPDPPDDDDDDPPDGDIDIDIDDRVLRVVCVPPDQVVCVVVVVVVVCPVPPPGDDTPDIDIGTDGGDWTPDARPPQALKDFPDLVVTDMDGDCSNPTPDPVSRVRSVVVVVVSVVVSD

Solvent-accessible surface area (backbone atoms only — not comparable to full-atom values): 8957 Å² total; per-residue (Å²): 133,61,68,66,60,54,50,54,49,51,54,50,52,53,74,62,34,68,74,61,61,74,18,57,36,30,28,33,43,35,39,40,35,36,50,66,101,75,79,85,77,89,75,83,96,59,101,82,71,69,52,70,46,78,46,75,51,55,49,73,57,19,58,75,50,61,86,54,55,65,85,69,49,48,62,57,51,53,61,58,50,42,68,87,43,69,85,68,66,75,59,81,45,76,48,80,42,82,30,78,76,58,40,46,76,42,45,41,80,99,23,81,12,29,46,77,79,32,84,80,76,72,37,72,46,65,36,26,54,21,44,36,65,48,74,65,24,36,50,50,4,52,52,43,45,48,53,55,56,65,72,73,112

pLDDT: mean 75.57, std 19.87, range [32.62, 98.12]

Radius of gyration: 21.18 Å; Cα contacts (8 Å, |Δi|>4): 213; chains: 1; bounding box: 40×34×59 Å

Mean predicted aligned error: 10.97 Å

Organism: NCBI:txid62062